Protein AF-A0A537SD28-F1 (afdb_monomer)

Mean predicted aligned error: 3.02 Å

Nearest PDB structures (foldseek):
  7riz-assembly1_A  TM=9.778E-01  e=1.151E-15  Rhodopseudomonas palustris CGA009
  7ris-assembly1_A  TM=9.729E-01  e=7.416E-15  Rhodopseudomonas palustris CGA009
  8dk0-assembly1_A  TM=9.860E-01  e=4.092E-14  Rhodopseudomonas palustris CGA009
  2dso-assembly3_C  TM=8.752E-01  e=9.647E-07  Staphylococcus aureus
  2dg0-assembly1_A  TM=8.755E-01  e=1.460E-06  Staphylococcus aureus

Radius of gyration: 13.83 Å; Cα contacts (8 Å, |Δi|>4): 332; chains: 1; bounding box: 38×30×33 Å

Sequence (128 aa):
CDEHPLKGPNDLVFDRHGGLWFSDLGKRRARDMDVGAFYYIKPGGKEIVEGVFGMLPANGIGLSPDENTVYVAETPTARLWAFDLSAPGTVKPRDVIYRGERGKPIAGLGGYQMFDSLAVEACGNVCV

pLDDT: mean 95.01, std 5.39, range [63.22, 98.88]

Secondary structure (DSSP, 8-state):
-TTS--S-EEEEEE-TTS-EEEEE---B-SS-BPPEEEEEEPTTT--EEEEEEEESSEEEEEE-TTSSEEEEEEGGGTEEEEEEEEETTEEPP----SSS--SEEEEE--SS------EE-TTSPEE-

Solvent-accessible surface area (backbone atoms only — not comparable to full-atom values): 6988 Å² total; per-residue (Å²): 79,87,95,47,78,85,68,30,73,68,30,60,37,73,50,98,80,56,25,38,38,34,15,23,24,29,51,80,56,99,88,52,62,50,57,3,28,33,33,23,30,41,55,85,72,77,45,58,40,80,54,51,62,59,38,62,34,19,26,10,28,35,53,40,74,84,62,49,31,43,37,40,20,24,20,86,63,20,29,36,30,38,40,50,42,79,48,93,75,34,61,54,91,58,72,65,76,74,91,48,48,54,57,48,80,76,47,68,55,78,79,99,47,66,32,50,63,46,48,56,43,89,88,57,52,74,50,108

Foldseek 3Di:
DVPDDQAAWADWDADPQQKIKTKRQWDDDPPDTAWIFIWIQHHPRPDIGTAFTRAHRWAAWEAFLVRQWIWIFRFQFRWIFIFGAPDHRHTDFADDPPDRDGTDTDDTDDDRGTDHHWYADNVGDIGD

Structure (mmCIF, N/CA/C/O backbone):
data_AF-A0A537SD28-F1
#
_entry.id   AF-A0A537SD28-F1
#
loop_
_atom_site.group_PDB
_atom_site.id
_atom_site.type_symbol
_atom_site.label_atom_id
_atom_site.label_alt_id
_atom_site.label_comp_id
_atom_site.label_asym_id
_atom_site.label_entity_id
_atom_site.label_seq_id
_atom_site.pdbx_PDB_ins_code
_atom_site.Cartn_x
_atom_site.Cartn_y
_atom_site.Cartn_z
_atom_site.occupancy
_atom_site.B_iso_or_equiv
_atom_site.auth_seq_id
_atom_site.auth_comp_id
_atom_site.auth_asym_id
_atom_site.auth_atom_id
_atom_site.pdbx_PDB_model_num
ATOM 1 N N . CYS A 1 1 ? 6.223 14.217 6.602 1.00 63.22 1 CYS A N 1
ATOM 2 C CA . CYS A 1 1 ? 5.869 13.172 7.575 1.00 63.22 1 CYS A CA 1
ATOM 3 C C . CYS A 1 1 ? 6.941 13.229 8.640 1.00 63.22 1 CYS A C 1
ATOM 5 O O . CYS A 1 1 ? 8.005 12.654 8.440 1.00 63.22 1 CYS A O 1
ATOM 7 N N . ASP A 1 2 ? 6.732 14.084 9.642 1.00 73.25 2 ASP A N 1
ATOM 8 C CA . ASP A 1 2 ? 7.794 14.562 10.534 1.00 73.25 2 ASP A CA 1
ATOM 9 C C . ASP A 1 2 ? 9.029 15.035 9.738 1.00 73.25 2 ASP A C 1
ATOM 11 O O . ASP A 1 2 ? 8.898 15.915 8.885 1.00 73.25 2 ASP A O 1
ATOM 15 N N . GLU A 1 3 ? 10.190 14.411 9.946 1.00 78.06 3 GLU A N 1
ATOM 16 C CA . GLU A 1 3 ? 11.477 14.760 9.324 1.00 78.06 3 GLU A CA 1
ATOM 17 C C . GLU A 1 3 ? 11.613 14.334 7.843 1.00 78.06 3 GLU A C 1
ATOM 19 O O . GLU A 1 3 ? 12.538 14.768 7.153 1.00 78.06 3 GLU A O 1
ATOM 24 N N . HIS A 1 4 ? 10.705 13.500 7.315 1.00 85.44 4 HIS A N 1
ATOM 25 C CA . HIS A 1 4 ? 10.807 12.966 5.950 1.00 85.44 4 HIS A CA 1
ATOM 26 C C . HIS A 1 4 ? 9.810 13.645 4.991 1.00 85.44 4 HIS A C 1
ATOM 28 O O . HIS A 1 4 ? 8.589 13.555 5.189 1.00 85.44 4 HIS A O 1
ATOM 34 N N . PRO A 1 5 ? 10.284 14.336 3.934 1.00 91.38 5 PRO A N 1
ATOM 35 C CA . PRO A 1 5 ? 9.410 14.944 2.939 1.00 91.38 5 PRO A CA 1
ATOM 36 C C . PRO A 1 5 ? 8.844 13.891 1.983 1.00 91.38 5 PRO A C 1
ATOM 38 O O . PRO A 1 5 ? 9.593 13.060 1.466 1.00 91.38 5 PRO A O 1
ATOM 41 N N . LEU A 1 6 ? 7.548 14.006 1.686 1.00 94.62 6 LEU A N 1
ATOM 42 C CA . LEU A 1 6 ? 6.889 13.227 0.637 1.00 94.62 6 LEU A CA 1
ATOM 43 C C . LEU A 1 6 ? 7.546 13.505 -0.720 1.00 94.62 6 LEU A C 1
ATOM 45 O O . LEU A 1 6 ? 7.873 14.653 -1.041 1.00 94.62 6 LEU A O 1
ATOM 49 N N . LYS A 1 7 ? 7.747 12.460 -1.520 1.00 94.94 7 LYS A N 1
ATOM 50 C CA . LYS A 1 7 ? 8.487 12.530 -2.790 1.00 94.94 7 LYS A CA 1
ATOM 51 C C . LYS A 1 7 ? 7.572 12.446 -4.006 1.00 94.94 7 LYS A C 1
ATOM 53 O O . LYS A 1 7 ? 7.797 13.130 -5.008 1.00 94.94 7 LYS A O 1
ATOM 58 N N . GLY A 1 8 ? 6.528 11.639 -3.918 1.00 95.56 8 GLY A N 1
ATOM 59 C CA . GLY A 1 8 ? 5.521 11.452 -4.947 1.00 95.56 8 GLY A CA 1
ATOM 60 C C . GLY A 1 8 ? 4.331 10.651 -4.425 1.00 95.56 8 GLY A C 1
ATOM 61 O O . GLY A 1 8 ? 4.208 9.489 -4.807 1.00 95.56 8 GLY A O 1
ATOM 62 N N . PRO A 1 9 ? 3.446 11.261 -3.609 1.00 96.94 9 PRO A N 1
ATOM 63 C CA . PRO A 1 9 ? 2.156 10.667 -3.277 1.00 96.94 9 PRO A CA 1
ATOM 64 C C . PRO A 1 9 ? 1.428 10.229 -4.548 1.00 96.94 9 PRO A C 1
ATOM 66 O O . PRO A 1 9 ? 1.436 10.981 -5.529 1.00 96.94 9 PRO A O 1
ATOM 69 N N . ASN A 1 10 ? 0.855 9.028 -4.546 1.00 98.00 10 ASN A N 1
ATOM 70 C CA . ASN A 1 10 ? 0.328 8.419 -5.765 1.00 98.00 10 ASN A CA 1
ATOM 71 C C . ASN A 1 10 ? -1.128 7.969 -5.614 1.00 98.00 10 ASN A C 1
ATOM 73 O O . ASN A 1 10 ? -2.012 8.638 -6.146 1.00 98.00 10 ASN A O 1
ATOM 77 N N . ASP A 1 11 ? -1.379 6.907 -4.850 1.00 98.50 11 ASP A N 1
ATOM 78 C CA . ASP A 1 11 ? -2.716 6.327 -4.692 1.00 98.50 11 ASP A CA 1
ATOM 79 C C . ASP A 1 11 ? -3.194 6.409 -3.235 1.00 98.50 11 ASP A C 1
ATOM 81 O O . ASP A 1 11 ? -2.392 6.638 -2.320 1.00 98.50 11 ASP A O 1
ATOM 85 N N . LEU A 1 12 ? -4.502 6.255 -3.008 1.00 98.62 12 LEU A N 1
ATOM 86 C CA . LEU A 1 12 ? -5.118 6.432 -1.695 1.00 98.62 12 LEU A CA 1
ATOM 87 C C . LEU A 1 12 ? -6.366 5.574 -1.451 1.00 98.62 12 LEU A C 1
ATOM 89 O O . LEU A 1 12 ? -7.084 5.194 -2.369 1.00 98.62 12 LEU A O 1
ATOM 93 N N . VAL A 1 13 ? -6.669 5.339 -0.173 1.00 98.69 13 VAL A N 1
ATOM 94 C CA . VAL A 1 13 ? -7.923 4.725 0.282 1.00 98.69 13 VAL A CA 1
ATOM 95 C C . VAL A 1 13 ? -8.326 5.287 1.647 1.00 98.69 13 VAL A C 1
ATOM 97 O O . VAL A 1 13 ? -7.492 5.453 2.539 1.00 98.69 13 VAL A O 1
ATOM 100 N N . PHE A 1 14 ? -9.610 5.597 1.821 1.00 98.38 14 PHE A N 1
ATOM 101 C CA . PHE A 1 14 ? -10.152 5.997 3.121 1.00 98.38 14 PHE A CA 1
ATOM 102 C C . PHE A 1 14 ? -10.560 4.773 3.942 1.00 98.38 14 PHE A C 1
ATOM 104 O O . PHE A 1 14 ? -11.113 3.823 3.390 1.00 98.38 14 PHE A O 1
ATOM 111 N N . ASP A 1 15 ? -10.337 4.827 5.253 1.00 98.12 15 ASP A N 1
ATOM 112 C CA . ASP A 1 15 ? -10.903 3.856 6.193 1.00 98.12 15 ASP A CA 1
ATOM 113 C C . ASP A 1 15 ? -12.264 4.316 6.751 1.00 98.12 15 ASP A C 1
ATOM 115 O O . ASP A 1 15 ? -12.677 5.476 6.607 1.00 98.12 15 ASP A O 1
ATOM 119 N N . ARG A 1 16 ? -12.971 3.416 7.442 1.00 97.69 16 ARG A N 1
ATOM 120 C CA . ARG A 1 16 ? -14.275 3.693 8.069 1.00 97.69 16 ARG A CA 1
ATOM 121 C C . ARG A 1 16 ? -14.209 4.727 9.194 1.00 97.69 16 ARG A C 1
ATOM 123 O O . ARG A 1 16 ? -15.245 5.233 9.622 1.00 97.69 16 ARG A O 1
ATOM 130 N N . HIS A 1 17 ? -13.014 5.013 9.707 1.00 96.56 17 HIS A N 1
ATOM 131 C CA . HIS A 1 17 ? -12.775 6.020 10.734 1.00 96.56 17 HIS A CA 1
ATOM 132 C C . HIS A 1 17 ? -12.563 7.420 10.131 1.00 96.56 17 HIS A C 1
ATOM 134 O O . HIS A 1 17 ? -12.460 8.395 10.880 1.00 96.56 17 HIS A O 1
ATOM 140 N N . GLY A 1 18 ? -12.541 7.535 8.798 1.00 97.19 18 GLY A N 1
ATOM 141 C CA . GLY A 1 18 ? -12.304 8.778 8.069 1.00 97.19 18 GLY A CA 1
ATOM 142 C C . GLY A 1 18 ? -10.824 9.151 7.965 1.00 97.19 18 GLY A C 1
ATOM 143 O O . GLY A 1 18 ? -10.507 10.311 7.691 1.00 97.19 18 GLY A O 1
ATOM 144 N N . GLY A 1 19 ? -9.922 8.208 8.232 1.00 98.00 19 GLY A N 1
ATOM 145 C CA . GLY A 1 19 ? -8.496 8.341 7.973 1.00 98.00 19 GLY A CA 1
ATOM 146 C C . GLY A 1 19 ? -8.152 8.003 6.527 1.00 98.00 19 GLY A C 1
ATOM 147 O O . GLY A 1 19 ? -8.927 7.351 5.832 1.00 98.00 19 GLY A O 1
ATOM 148 N N . LEU A 1 20 ? -6.988 8.464 6.071 1.00 98.44 20 LEU A N 1
ATOM 149 C CA . LEU A 1 20 ? -6.533 8.293 4.691 1.00 98.44 20 LEU A CA 1
ATOM 150 C C . LEU A 1 20 ? -5.234 7.498 4.657 1.00 98.44 20 LEU A C 1
ATOM 152 O O . LEU A 1 20 ? -4.197 7.999 5.083 1.00 98.44 20 LEU A O 1
ATOM 156 N N . TRP A 1 21 ? -5.269 6.301 4.095 1.00 98.69 21 TRP A N 1
ATOM 157 C CA . TRP A 1 21 ? -4.063 5.589 3.696 1.00 98.69 21 TRP A CA 1
ATOM 158 C C . TRP A 1 21 ? -3.633 6.076 2.320 1.00 98.69 21 TRP A C 1
ATOM 160 O O . TRP A 1 21 ? -4.476 6.249 1.442 1.00 98.69 21 TRP A O 1
ATOM 170 N N . PHE A 1 22 ? -2.338 6.300 2.122 1.00 98.69 22 PHE A N 1
ATOM 171 C CA . PHE A 1 22 ? -1.812 6.689 0.818 1.00 98.69 22 PHE A CA 1
ATOM 172 C C . PHE A 1 22 ? -0.391 6.176 0.602 1.00 98.69 22 PHE A C 1
ATOM 174 O O . PHE A 1 22 ? 0.386 6.028 1.550 1.00 98.69 22 PHE A O 1
ATOM 181 N N . SER A 1 23 ? -0.050 5.910 -0.652 1.00 98.56 23 SER A N 1
ATOM 182 C CA . SER A 1 23 ? 1.296 5.519 -1.059 1.00 98.56 23 SER A CA 1
ATOM 183 C C . SER A 1 23 ? 2.137 6.728 -1.454 1.00 98.56 23 SER A C 1
ATOM 185 O O . SER A 1 23 ? 1.635 7.720 -1.984 1.00 98.56 23 SER A O 1
ATOM 187 N N . ASP A 1 24 ? 3.440 6.630 -1.211 1.00 97.75 24 ASP A N 1
ATOM 188 C CA . ASP A 1 24 ? 4.465 7.488 -1.790 1.00 97.75 24 ASP A CA 1
ATOM 189 C C . ASP A 1 24 ? 5.329 6.642 -2.733 1.00 97.75 24 ASP A C 1
ATOM 191 O O . ASP A 1 24 ? 6.105 5.780 -2.307 1.00 97.75 24 ASP A O 1
ATOM 195 N N . LEU A 1 25 ? 5.180 6.899 -4.032 1.00 96.94 25 LEU A N 1
ATOM 196 C CA . LEU A 1 25 ? 5.883 6.199 -5.105 1.00 96.94 25 LEU A CA 1
ATOM 197 C C . LEU A 1 25 ? 7.382 6.510 -5.107 1.00 96.94 25 LEU A C 1
ATOM 199 O O . LEU A 1 25 ? 8.186 5.697 -5.566 1.00 96.94 25 LEU A O 1
ATOM 203 N N . GLY A 1 26 ? 7.765 7.699 -4.639 1.00 95.50 26 GLY A N 1
ATOM 204 C CA . GLY A 1 26 ? 9.101 8.228 -4.863 1.00 95.50 26 GLY A CA 1
ATOM 205 C C . GLY A 1 26 ? 9.311 8.783 -6.276 1.00 95.50 26 GLY A C 1
ATOM 206 O O . GLY A 1 26 ? 8.393 8.894 -7.097 1.00 95.50 26 GLY A O 1
ATOM 207 N N . LYS A 1 27 ? 10.554 9.171 -6.579 1.00 95.31 27 LYS A N 1
ATOM 208 C CA . LYS A 1 27 ? 10.976 9.603 -7.917 1.00 95.31 27 LYS A CA 1
ATOM 209 C C . LYS A 1 27 ? 12.191 8.816 -8.385 1.00 95.31 27 LYS A C 1
ATOM 211 O O . LYS A 1 27 ? 13.134 8.573 -7.636 1.00 95.31 27 LYS A O 1
ATOM 216 N N . ARG A 1 28 ? 12.196 8.482 -9.675 1.00 94.88 28 ARG A N 1
ATOM 217 C CA . ARG A 1 28 ? 13.374 7.965 -10.372 1.00 94.88 28 ARG A CA 1
ATOM 218 C C . ARG A 1 28 ? 14.112 9.118 -11.039 1.00 94.88 28 ARG A C 1
ATOM 220 O O . ARG A 1 28 ? 13.506 9.924 -11.742 1.00 94.88 28 ARG A O 1
ATOM 227 N N . ARG A 1 29 ? 15.424 9.175 -10.839 1.00 95.12 29 ARG A N 1
ATOM 228 C CA . ARG A 1 29 ? 16.340 10.124 -11.482 1.00 95.12 29 ARG A CA 1
ATOM 229 C C . ARG A 1 29 ? 17.333 9.349 -12.344 1.00 95.12 29 ARG A C 1
ATOM 231 O O . ARG A 1 29 ? 17.280 8.124 -12.437 1.00 95.12 29 ARG A O 1
ATOM 238 N N . ALA A 1 30 ? 18.231 10.063 -13.019 1.00 96.88 30 ALA A N 1
ATOM 239 C CA . ALA A 1 30 ? 19.128 9.464 -14.009 1.00 96.88 30 ALA A CA 1
ATOM 240 C C . ALA A 1 30 ? 20.026 8.347 -13.441 1.00 96.88 30 ALA A C 1
ATOM 242 O O . ALA A 1 30 ? 20.379 7.422 -14.169 1.00 96.88 30 ALA A O 1
ATOM 243 N N . ARG A 1 31 ? 20.422 8.444 -12.166 1.00 96.75 31 ARG A N 1
ATOM 244 C CA . ARG A 1 31 ? 21.394 7.530 -11.540 1.00 96.75 31 ARG A CA 1
ATOM 245 C C . ARG A 1 31 ? 20.971 6.978 -10.181 1.00 96.75 31 ARG A C 1
ATOM 247 O O . ARG A 1 31 ? 21.709 6.181 -9.615 1.00 96.75 31 ARG A O 1
ATOM 254 N N . ASP A 1 32 ? 19.809 7.368 -9.675 1.00 96.44 32 ASP A N 1
ATOM 255 C CA . ASP A 1 32 ? 19.292 6.910 -8.390 1.00 96.44 32 ASP A CA 1
ATOM 256 C C . ASP A 1 32 ? 17.753 6.955 -8.386 1.00 96.44 32 ASP A C 1
ATOM 258 O O . ASP A 1 32 ? 17.119 7.471 -9.316 1.00 96.44 32 ASP A O 1
ATOM 262 N N . MET A 1 33 ? 17.146 6.379 -7.353 1.00 94.56 33 MET A N 1
ATOM 263 C CA . MET A 1 33 ? 15.709 6.445 -7.121 1.00 94.56 33 MET A CA 1
ATOM 264 C C . MET A 1 33 ? 15.423 6.527 -5.628 1.00 94.56 33 MET A C 1
ATOM 266 O O . MET A 1 33 ? 16.198 6.016 -4.820 1.00 94.56 33 MET A O 1
ATOM 270 N N . ASP A 1 34 ? 14.310 7.163 -5.278 1.00 94.94 34 ASP A N 1
ATOM 271 C CA . ASP A 1 34 ? 13.783 7.064 -3.924 1.00 94.94 34 ASP A CA 1
ATOM 272 C C . ASP A 1 34 ? 13.254 5.646 -3.709 1.00 94.94 34 ASP A C 1
ATOM 274 O O . ASP A 1 34 ? 12.748 5.007 -4.638 1.00 94.94 34 ASP A O 1
ATOM 278 N N . VAL A 1 35 ? 13.353 5.171 -2.473 1.00 93.19 35 VAL A N 1
ATOM 279 C CA . VAL A 1 35 ? 12.515 4.064 -2.020 1.00 93.19 35 VAL A CA 1
ATOM 280 C C . VAL A 1 35 ? 11.114 4.602 -1.744 1.00 93.19 35 VAL A C 1
ATOM 282 O O . VAL A 1 35 ? 10.957 5.736 -1.291 1.00 93.19 35 VAL A O 1
ATOM 285 N N . GLY A 1 36 ? 10.109 3.794 -2.048 1.00 94.88 36 GLY A N 1
ATOM 286 C CA . GLY A 1 36 ? 8.720 4.073 -1.737 1.00 94.88 36 GLY A CA 1
ATOM 287 C C . GLY A 1 36 ? 8.385 3.807 -0.272 1.00 94.88 36 GLY A C 1
ATOM 288 O O . GLY A 1 36 ? 9.123 3.149 0.475 1.00 94.88 36 GLY A O 1
ATOM 289 N N . ALA A 1 37 ? 7.227 4.320 0.115 1.00 95.94 37 ALA A N 1
ATOM 290 C CA . ALA A 1 37 ? 6.637 4.139 1.428 1.00 95.94 37 ALA A CA 1
ATOM 291 C C . ALA A 1 37 ? 5.110 4.207 1.324 1.00 95.94 37 ALA A C 1
ATOM 293 O O . ALA A 1 37 ? 4.559 4.573 0.287 1.00 95.94 37 ALA A O 1
ATOM 294 N N . PHE A 1 38 ? 4.415 3.888 2.407 1.00 97.69 38 PHE A N 1
ATOM 295 C CA . PHE A 1 38 ? 3.019 4.272 2.566 1.00 97.69 38 PHE A CA 1
ATOM 296 C C . PHE A 1 38 ? 2.780 4.846 3.954 1.00 97.69 38 PHE A C 1
ATOM 298 O O . PHE A 1 38 ? 3.487 4.548 4.921 1.00 97.69 38 PHE A O 1
ATOM 305 N N . TYR A 1 39 ? 1.759 5.681 4.029 1.00 97.94 39 TYR A N 1
ATOM 306 C CA . TYR A 1 39 ? 1.465 6.532 5.162 1.00 97.94 39 TYR A CA 1
ATOM 307 C C . TYR A 1 39 ? -0.026 6.485 5.478 1.00 97.94 39 TYR A C 1
ATOM 309 O O . TYR A 1 39 ? -0.851 6.054 4.669 1.00 97.94 39 TYR A O 1
ATOM 317 N N . TYR A 1 40 ? -0.361 6.980 6.662 1.00 98.31 40 TYR A N 1
ATOM 318 C CA . TYR A 1 40 ? -1.724 7.177 7.115 1.00 98.31 40 TYR A CA 1
ATOM 319 C C . TYR A 1 40 ? -1.912 8.601 7.632 1.00 98.31 40 TYR A C 1
ATOM 321 O O . TYR A 1 40 ? -1.151 9.062 8.479 1.00 98.31 40 TYR A O 1
ATOM 329 N N . ILE A 1 41 ? -2.941 9.297 7.163 1.00 97.69 41 ILE A N 1
ATOM 330 C CA . ILE A 1 41 ? -3.359 10.589 7.704 1.00 97.69 41 ILE A CA 1
ATOM 331 C C . ILE A 1 41 ? -4.495 10.354 8.694 1.00 97.69 41 ILE A C 1
ATOM 333 O O . ILE A 1 41 ? -5.547 9.824 8.328 1.00 97.69 41 ILE A O 1
ATOM 337 N N . LYS A 1 42 ? -4.309 10.795 9.944 1.00 96.25 42 LYS A N 1
ATOM 338 C CA . LYS A 1 42 ? -5.363 10.724 10.964 1.00 96.25 42 LYS A CA 1
ATOM 339 C C . LYS A 1 42 ? -6.592 11.547 10.543 1.00 96.25 42 LYS A C 1
ATOM 341 O O . LYS A 1 42 ? -6.426 12.601 9.916 1.00 96.25 42 LYS A O 1
ATOM 346 N N . PRO A 1 43 ? -7.812 11.137 10.946 1.00 96.31 43 PRO A N 1
ATOM 347 C CA . PRO A 1 43 ? -9.041 11.837 10.590 1.00 96.31 43 PRO A CA 1
ATOM 348 C C . PRO A 1 43 ? -8.963 13.346 10.848 1.00 96.31 43 PRO A C 1
ATOM 350 O O . PRO A 1 43 ? -8.529 13.802 11.913 1.00 96.31 43 PRO A O 1
ATOM 353 N N . GLY A 1 44 ? -9.381 14.127 9.851 1.00 92.69 44 GLY A N 1
ATOM 354 C CA . GLY A 1 44 ? -9.301 15.589 9.880 1.00 92.69 44 GLY A CA 1
ATOM 355 C C . GLY A 1 44 ? -7.916 16.171 9.571 1.00 92.69 44 GLY A C 1
ATOM 356 O O . GLY A 1 44 ? -7.699 17.346 9.849 1.00 92.69 44 GLY A O 1
ATOM 357 N N . GLY A 1 45 ? -6.980 15.384 9.026 1.00 90.31 45 GLY A N 1
ATOM 358 C CA . GLY A 1 45 ? -5.691 15.895 8.539 1.00 90.31 45 GLY A CA 1
ATOM 359 C C .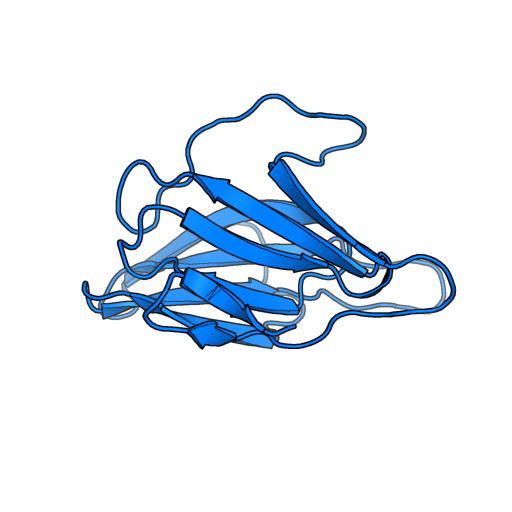 GLY A 1 45 ? -4.687 16.247 9.638 1.00 90.31 45 GLY A C 1
ATOM 360 O O . GLY A 1 45 ? -3.760 17.013 9.399 1.00 90.31 45 GLY A O 1
ATOM 361 N N . LYS A 1 46 ? -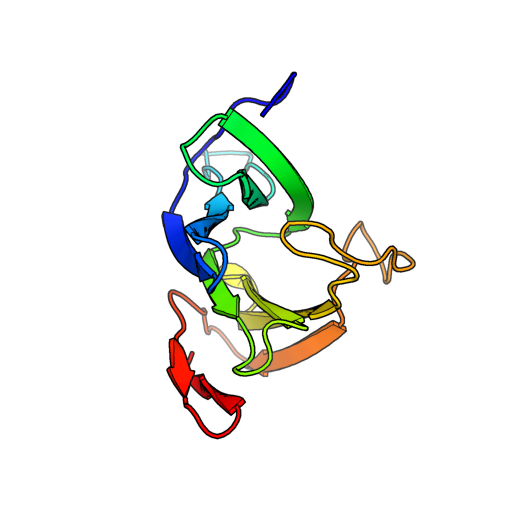4.894 15.740 10.857 1.00 86.88 46 LYS A N 1
ATOM 362 C CA . LYS A 1 46 ? -4.183 16.210 12.058 1.00 86.88 46 LYS A CA 1
ATOM 363 C C . LYS A 1 46 ? -2.720 15.779 12.128 1.00 86.88 46 LYS A C 1
ATOM 365 O O . LYS A 1 46 ? -1.930 16.438 12.792 1.00 86.88 46 LYS A O 1
ATOM 370 N N . GLU A 1 47 ? -2.388 14.653 11.510 1.00 94.00 47 GLU A N 1
ATOM 371 C CA . GLU A 1 47 ? -1.090 13.998 11.650 1.00 94.00 47 GLU A CA 1
ATOM 372 C C . GLU A 1 47 ? -0.901 13.002 10.510 1.00 94.00 47 GLU A C 1
ATOM 374 O O . GLU A 1 47 ? -1.873 12.362 10.099 1.00 94.00 47 GLU A O 1
ATOM 379 N N . ILE A 1 48 ? 0.337 12.859 10.034 1.00 95.50 48 ILE A N 1
ATOM 380 C CA . ILE A 1 48 ? 0.723 11.825 9.073 1.00 95.50 48 ILE A CA 1
ATOM 381 C C . ILE A 1 48 ? 1.640 10.831 9.780 1.00 95.50 48 ILE A C 1
ATOM 383 O O . ILE A 1 48 ? 2.702 11.215 10.259 1.00 95.50 48 ILE A O 1
ATOM 387 N N . VAL A 1 49 ? 1.238 9.566 9.80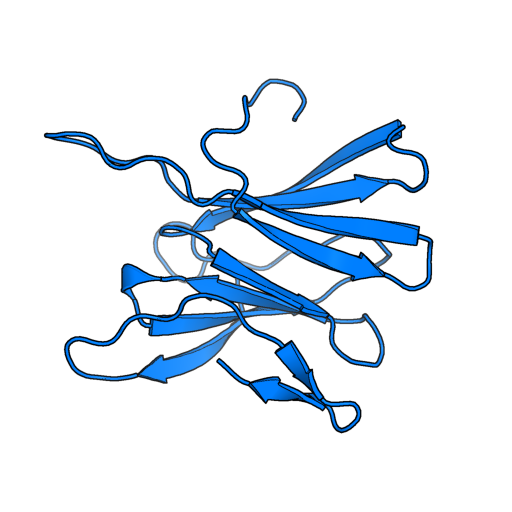3 1.00 95.12 49 VAL A N 1
ATOM 388 C CA . VAL A 1 49 ? 1.958 8.444 10.406 1.00 95.12 49 VAL A CA 1
ATOM 389 C C . VAL A 1 49 ? 2.595 7.615 9.293 1.00 95.12 49 VAL A C 1
ATOM 391 O O . VAL A 1 49 ? 1.931 7.284 8.311 1.00 95.12 49 VAL A O 1
ATOM 394 N N . GLU A 1 50 ? 3.877 7.277 9.422 1.00 95.38 50 GLU A N 1
ATOM 395 C CA . GLU A 1 50 ? 4.540 6.344 8.505 1.00 95.38 50 GLU A CA 1
ATOM 396 C C . GLU A 1 50 ? 4.100 4.906 8.793 1.00 95.38 50 GLU A C 1
ATOM 398 O O . GLU A 1 50 ? 4.203 4.432 9.924 1.00 95.38 50 GLU A O 1
ATOM 403 N N . GLY A 1 51 ? 3.590 4.218 7.769 1.00 95.56 51 GLY A N 1
ATOM 404 C CA . GLY A 1 51 ? 3.218 2.811 7.859 1.00 95.56 51 GLY A CA 1
ATOM 405 C C . GLY A 1 51 ? 4.441 1.919 7.677 1.00 95.56 51 GLY A C 1
ATOM 406 O O . GLY A 1 51 ? 4.888 1.262 8.615 1.00 95.56 51 GLY A O 1
ATOM 407 N N . VAL A 1 52 ? 4.991 1.906 6.460 1.00 94.88 52 VAL A N 1
ATOM 408 C CA . VAL A 1 52 ? 6.249 1.222 6.121 1.00 94.88 52 VAL A CA 1
ATOM 409 C C . VAL A 1 52 ? 6.998 2.040 5.076 1.00 94.88 52 VAL A C 1
ATOM 411 O O . VAL A 1 52 ? 6.396 2.528 4.123 1.00 94.88 52 VAL A O 1
ATOM 414 N N . PHE A 1 53 ? 8.319 2.130 5.229 1.00 92.75 53 PHE A N 1
ATOM 415 C CA . PHE A 1 53 ? 9.244 2.694 4.247 1.00 92.75 53 PHE A CA 1
ATOM 416 C C . PHE A 1 53 ? 10.191 1.621 3.697 1.00 92.75 53 PHE A C 1
ATOM 418 O O . PHE A 1 53 ? 10.310 0.526 4.256 1.00 92.75 53 PHE A O 1
ATOM 425 N N . GLY A 1 54 ? 10.913 1.955 2.626 1.00 91.50 54 GLY A N 1
ATOM 426 C CA . GLY A 1 54 ? 11.936 1.074 2.057 1.00 91.50 54 GLY A CA 1
ATOM 427 C C . GLY A 1 54 ? 11.389 0.082 1.034 1.00 91.50 54 GLY A C 1
ATOM 428 O O . GLY A 1 54 ? 12.082 -0.870 0.687 1.00 91.50 54 GLY A O 1
ATOM 429 N N . MET A 1 55 ? 10.164 0.298 0.554 1.00 92.94 55 MET A N 1
ATOM 430 C CA . MET A 1 55 ? 9.609 -0.459 -0.566 1.00 92.94 55 MET A CA 1
ATOM 431 C C . MET A 1 55 ? 10.263 0.015 -1.870 1.00 92.94 55 MET A C 1
ATOM 433 O O . MET A 1 55 ? 10.721 1.154 -1.968 1.00 92.94 55 MET A O 1
ATOM 437 N N . LEU A 1 56 ? 10.296 -0.816 -2.909 1.00 93.81 56 LEU A N 1
ATOM 438 C CA . LEU A 1 56 ? 10.423 -0.266 -4.261 1.00 93.81 56 LEU A CA 1
ATOM 439 C C . LEU A 1 56 ? 9.114 0.482 -4.593 1.00 93.81 56 LEU A C 1
ATOM 441 O O . LEU A 1 56 ? 8.137 0.304 -3.868 1.00 93.81 56 LEU A O 1
ATOM 445 N N . PRO A 1 57 ? 9.088 1.375 -5.601 1.00 96.38 57 PRO A N 1
ATOM 446 C CA . PRO A 1 57 ? 8.010 2.341 -5.808 1.00 96.3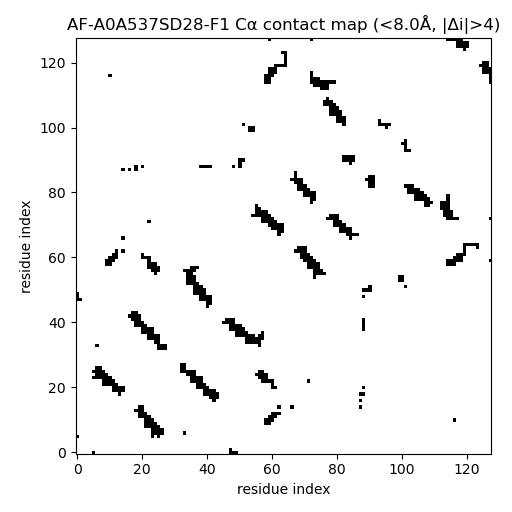8 57 PRO A CA 1
ATOM 447 C C . PRO A 1 57 ? 6.609 1.813 -5.469 1.00 96.38 57 PRO A C 1
ATOM 449 O O . PRO A 1 57 ? 6.083 0.940 -6.166 1.00 96.38 57 PRO A O 1
ATOM 452 N N . ALA A 1 58 ? 6.065 2.321 -4.357 1.00 97.44 58 ALA A N 1
ATOM 453 C CA . ALA A 1 58 ? 4.773 1.932 -3.806 1.00 97.44 58 ALA A CA 1
ATOM 454 C C . ALA A 1 58 ? 3.661 2.652 -4.568 1.00 97.44 58 ALA A C 1
ATOM 456 O O . ALA A 1 58 ? 3.762 3.851 -4.828 1.00 97.44 58 ALA A O 1
ATOM 457 N N . ASN A 1 59 ? 2.620 1.924 -4.949 1.00 98.19 59 ASN A N 1
ATOM 458 C CA . ASN A 1 59 ? 1.621 2.433 -5.876 1.00 98.19 59 ASN A CA 1
ATOM 459 C C . ASN A 1 59 ? 0.208 2.170 -5.353 1.00 98.19 59 ASN A C 1
ATOM 461 O O . ASN A 1 59 ? -0.149 2.771 -4.341 1.00 98.19 59 ASN A O 1
ATOM 465 N N . GLY A 1 60 ? -0.568 1.269 -5.954 1.00 98.62 60 GLY A N 1
ATOM 466 C CA . GLY A 1 60 ? -1.903 0.932 -5.474 1.00 98.62 60 GLY A CA 1
ATOM 467 C C . GLY A 1 60 ? -1.926 0.590 -3.988 1.00 98.62 60 GLY A C 1
ATOM 468 O O . GLY A 1 60 ? -1.073 -0.158 -3.503 1.00 98.62 60 GLY A O 1
ATOM 469 N N . ILE A 1 61 ? -2.908 1.131 -3.268 1.00 98.88 61 ILE A N 1
ATOM 470 C CA . ILE A 1 61 ? -3.119 0.887 -1.841 1.00 98.88 61 IL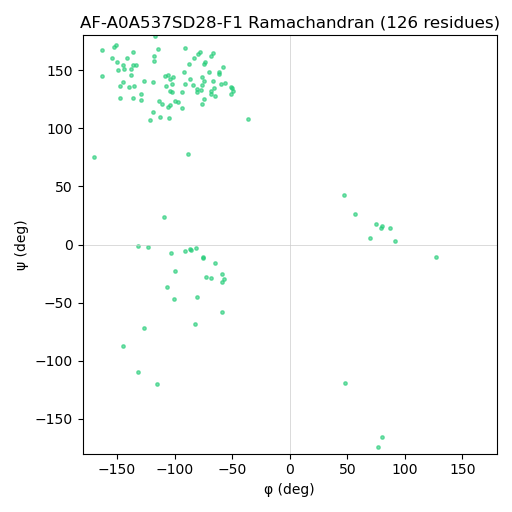E A CA 1
ATOM 471 C C . ILE A 1 61 ? -4.599 0.627 -1.562 1.00 98.88 61 ILE A C 1
ATOM 473 O O . ILE A 1 61 ? -5.471 1.310 -2.086 1.00 98.88 61 ILE A O 1
ATOM 477 N N . GLY A 1 62 ? -4.892 -0.371 -0.732 1.00 98.75 62 GLY A N 1
ATOM 478 C CA . GLY A 1 62 ? -6.267 -0.759 -0.413 1.00 98.75 62 GLY A CA 1
ATOM 479 C C . GLY A 1 62 ? -6.374 -1.434 0.943 1.00 98.75 62 GLY A C 1
ATOM 480 O O . GLY A 1 62 ? -5.387 -1.935 1.475 1.00 98.75 62 GLY A O 1
ATOM 481 N N . LEU A 1 63 ? -7.579 -1.462 1.504 1.00 98.81 63 LEU A N 1
ATOM 482 C CA . LEU A 1 63 ? -7.861 -2.106 2.785 1.00 98.81 63 LEU A CA 1
ATOM 483 C C . LEU A 1 63 ? -8.674 -3.379 2.576 1.00 98.81 63 LEU A C 1
ATOM 485 O O . LEU A 1 63 ? -9.538 -3.436 1.701 1.00 98.81 63 LEU A O 1
ATOM 489 N N . SER A 1 64 ? -8.427 -4.389 3.408 1.00 98.69 64 SER A N 1
ATOM 490 C CA . SER A 1 64 ? -9.349 -5.516 3.528 1.00 98.69 64 SER A CA 1
ATOM 491 C C . SER A 1 64 ? -10.744 -5.025 3.951 1.00 98.69 64 SER A C 1
ATOM 493 O O . SER A 1 64 ? -10.843 -4.007 4.639 1.00 98.69 64 SER A O 1
ATOM 495 N N . PRO A 1 65 ? -11.838 -5.738 3.611 1.00 98.50 65 PRO A N 1
ATOM 496 C CA . PRO A 1 65 ? -13.193 -5.324 3.998 1.00 98.50 65 PRO A CA 1
ATOM 497 C C . PRO A 1 65 ? -13.380 -5.150 5.512 1.00 98.50 65 PRO A C 1
ATOM 499 O O . PRO A 1 65 ? -14.180 -4.333 5.963 1.00 98.50 65 PRO A O 1
ATOM 502 N N . ASP A 1 66 ? -12.634 -5.915 6.310 1.00 98.38 66 ASP A N 1
ATOM 503 C CA . ASP A 1 66 ? -12.624 -5.811 7.767 1.00 98.38 66 ASP A CA 1
ATOM 504 C C . ASP A 1 66 ? -11.641 -4.757 8.311 1.00 98.38 66 ASP A C 1
ATOM 506 O O . ASP A 1 66 ? -11.693 -4.474 9.505 1.00 98.38 66 ASP A O 1
ATOM 510 N N . GLU A 1 67 ? -10.843 -4.120 7.447 1.00 98.50 67 GLU A N 1
ATOM 511 C CA . GLU A 1 67 ? -9.800 -3.119 7.734 1.00 98.50 67 GLU A CA 1
ATOM 512 C C . GLU A 1 67 ? -8.713 -3.591 8.710 1.00 98.50 67 GLU A C 1
ATOM 514 O O . GLU A 1 67 ? -8.054 -2.790 9.371 1.00 98.50 67 GLU A O 1
ATOM 519 N N . ASN A 1 68 ? -8.484 -4.903 8.780 1.00 98.56 68 ASN A N 1
ATOM 520 C CA . ASN A 1 68 ? -7.385 -5.482 9.554 1.00 98.56 68 ASN A CA 1
ATOM 521 C C . ASN A 1 68 ? -6.093 -5.648 8.738 1.00 98.56 68 ASN A C 1
ATOM 523 O O . ASN A 1 68 ? -5.058 -6.021 9.298 1.00 98.56 68 ASN A O 1
ATOM 527 N N . THR A 1 69 ? -6.130 -5.377 7.433 1.00 98.75 69 THR A N 1
ATOM 528 C CA . THR A 1 69 ? -4.983 -5.495 6.531 1.00 98.75 69 THR A CA 1
ATOM 529 C C . THR A 1 69 ? -4.958 -4.331 5.547 1.00 98.75 69 THR A C 1
ATOM 531 O O . THR A 1 69 ? -5.980 -4.002 4.947 1.00 98.75 69 THR A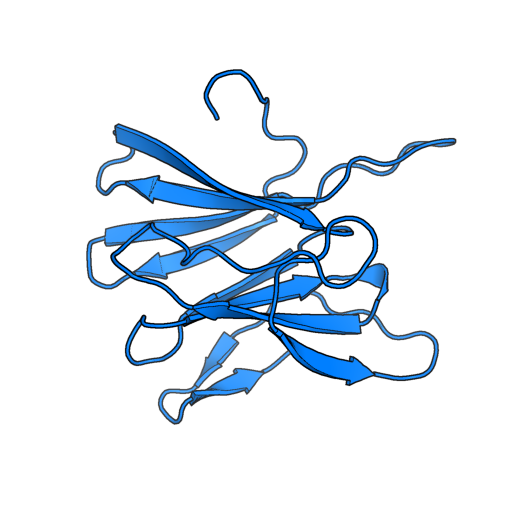 O 1
ATOM 534 N N . VAL A 1 70 ? -3.774 -3.753 5.338 1.00 98.75 70 VAL A N 1
ATOM 535 C CA . VAL A 1 70 ? -3.496 -2.866 4.201 1.00 98.75 70 VAL A CA 1
ATOM 536 C C . VAL A 1 70 ? -2.700 -3.626 3.143 1.00 98.75 70 VAL A C 1
ATOM 538 O O . VAL A 1 70 ? -1.719 -4.313 3.448 1.00 98.75 70 VAL A O 1
ATOM 541 N N . TYR A 1 71 ? -3.150 -3.524 1.899 1.00 98.81 71 TYR A N 1
ATOM 542 C CA . TYR A 1 71 ? -2.499 -4.066 0.718 1.00 98.81 71 TYR A CA 1
ATOM 543 C C . TYR A 1 71 ? -1.786 -2.952 -0.032 1.00 98.81 71 TYR A C 1
ATOM 545 O O . TYR A 1 71 ? -2.349 -1.871 -0.189 1.00 98.81 71 TYR A O 1
ATOM 553 N N . VAL A 1 72 ? -0.573 -3.221 -0.512 1.00 98.62 72 VAL A N 1
ATOM 554 C CA . VAL A 1 72 ? 0.212 -2.258 -1.293 1.00 98.62 72 VAL A CA 1
ATOM 555 C C . VAL A 1 72 ? 0.845 -2.954 -2.492 1.00 98.62 72 VAL A C 1
ATOM 557 O O . VAL A 1 72 ? 1.550 -3.957 -2.337 1.00 98.62 72 VAL A O 1
ATOM 560 N N . ALA A 1 73 ? 0.602 -2.420 -3.685 1.00 98.38 73 ALA A N 1
ATOM 561 C CA . ALA A 1 73 ? 1.259 -2.828 -4.915 1.00 98.38 73 ALA A CA 1
ATOM 562 C C . ALA A 1 73 ? 2.644 -2.171 -5.029 1.00 98.38 73 ALA A C 1
ATOM 564 O O . ALA A 1 73 ? 2.801 -0.962 -4.857 1.00 98.38 73 ALA A O 1
ATOM 565 N N . GLU A 1 74 ? 3.658 -2.979 -5.333 1.00 96.75 74 GLU A N 1
ATOM 566 C CA . GLU A 1 74 ? 5.023 -2.534 -5.616 1.00 96.75 74 GLU A CA 1
ATOM 567 C C . GLU A 1 74 ? 5.278 -2.619 -7.126 1.00 96.75 74 GLU A C 1
ATOM 569 O O . GLU A 1 74 ? 5.384 -3.710 -7.698 1.00 96.75 74 GLU A O 1
ATOM 574 N N . THR A 1 75 ? 5.369 -1.460 -7.787 1.00 96.88 75 THR A N 1
ATOM 575 C CA . THR A 1 75 ? 5.270 -1.373 -9.251 1.00 96.88 75 THR A CA 1
ATOM 576 C C . THR A 1 75 ? 6.309 -2.189 -10.007 1.00 96.88 75 THR A C 1
ATOM 578 O O . THR A 1 75 ? 5.914 -3.044 -10.802 1.00 96.88 75 THR A O 1
ATOM 581 N N . PRO A 1 76 ? 7.627 -1.989 -9.813 1.00 95.12 76 PRO A N 1
ATOM 582 C CA . PRO A 1 76 ? 8.611 -2.618 -10.691 1.00 95.12 76 PRO A CA 1
ATOM 583 C C . PRO A 1 76 ? 8.809 -4.111 -10.417 1.00 95.12 76 PRO A C 1
ATOM 585 O O . PRO A 1 76 ? 9.500 -4.776 -11.186 1.00 95.12 76 PRO A O 1
ATOM 588 N N . THR A 1 77 ? 8.271 -4.633 -9.314 1.00 94.19 77 THR A N 1
ATOM 589 C CA . THR A 1 77 ? 8.420 -6.044 -8.944 1.00 94.19 77 THR A CA 1
ATOM 590 C C . THR A 1 77 ? 7.175 -6.868 -9.235 1.00 94.19 77 THR A C 1
ATOM 592 O O . THR A 1 77 ? 7.231 -8.088 -9.076 1.00 94.19 77 THR A O 1
ATOM 595 N N . ALA A 1 78 ? 6.073 -6.217 -9.634 1.00 97.06 78 ALA A N 1
ATOM 596 C CA . ALA A 1 78 ? 4.755 -6.827 -9.769 1.00 97.06 78 ALA A CA 1
ATOM 597 C C . ALA A 1 78 ? 4.383 -7.666 -8.537 1.00 97.06 78 ALA A C 1
ATOM 599 O O . ALA A 1 78 ? 3.892 -8.790 -8.664 1.00 97.06 78 ALA A O 1
ATOM 600 N N . ARG A 1 79 ? 4.680 -7.141 -7.338 1.00 96.31 79 ARG A N 1
ATOM 601 C CA . ARG A 1 79 ? 4.335 -7.776 -6.064 1.00 96.31 79 ARG A CA 1
ATOM 602 C C . ARG A 1 79 ? 3.201 -7.044 -5.378 1.00 96.31 79 ARG A C 1
ATOM 604 O O . ARG A 1 79 ? 3.211 -5.820 -5.271 1.00 96.31 79 ARG A O 1
ATOM 611 N N . LEU A 1 80 ? 2.269 -7.827 -4.852 1.00 98.25 80 LEU A N 1
ATOM 612 C CA . LEU A 1 80 ? 1.271 -7.362 -3.903 1.00 98.25 80 LEU A CA 1
ATOM 613 C C . LEU A 1 80 ? 1.720 -7.749 -2.496 1.00 98.25 80 LEU A C 1
ATOM 615 O O . LEU A 1 80 ? 1.933 -8.932 -2.206 1.00 98.25 80 LEU A O 1
ATOM 619 N N . TRP A 1 81 ? 1.840 -6.757 -1.625 1.00 97.94 81 TRP A N 1
ATOM 620 C CA . TRP A 1 81 ? 2.213 -6.927 -0.227 1.00 97.94 81 TRP A CA 1
ATOM 621 C C . TRP A 1 81 ? 0.999 -6.736 0.676 1.00 97.94 81 TRP A C 1
ATOM 623 O O . TRP A 1 81 ? 0.143 -5.908 0.387 1.00 97.94 81 TRP A O 1
ATOM 633 N N . ALA A 1 82 ? 0.947 -7.476 1.780 1.00 98.31 82 ALA A N 1
ATOM 634 C CA . ALA A 1 82 ? -0.026 -7.291 2.849 1.00 98.31 82 ALA A CA 1
ATOM 635 C C . ALA A 1 82 ? 0.670 -6.955 4.170 1.00 98.31 82 ALA A C 1
ATOM 637 O O . ALA A 1 82 ? 1.684 -7.570 4.525 1.00 98.31 82 ALA A O 1
ATOM 638 N N . PHE A 1 83 ? 0.081 -6.027 4.917 1.00 98.31 83 PHE A N 1
ATOM 639 C CA . PHE A 1 83 ? 0.534 -5.614 6.238 1.00 98.31 83 PHE A CA 1
ATOM 640 C C . PHE A 1 83 ? -0.640 -5.655 7.214 1.00 98.31 83 PHE A C 1
ATOM 642 O O . PHE A 1 83 ? -1.674 -5.029 6.981 1.00 98.31 83 PHE A O 1
ATOM 649 N N . ASP A 1 84 ? -0.481 -6.403 8.303 1.00 98.31 84 ASP A N 1
ATOM 650 C CA . ASP A 1 84 ? -1.517 -6.529 9.325 1.00 98.31 84 ASP A CA 1
ATOM 651 C C . ASP A 1 84 ? -1.586 -5.254 10.170 1.00 98.31 84 ASP A C 1
ATOM 653 O O . ASP A 1 84 ? -0.557 -4.694 10.553 1.00 98.31 84 ASP A O 1
ATOM 657 N N . LEU A 1 85 ? -2.795 -4.827 10.521 1.00 98.56 85 LEU A N 1
ATOM 658 C CA . LEU A 1 85 ? -3.040 -3.656 11.357 1.00 98.56 85 LEU A CA 1
ATOM 659 C C . LEU A 1 85 ? -3.370 -4.082 12.795 1.00 98.56 85 LEU A C 1
ATOM 661 O O . LEU A 1 85 ? -3.981 -5.129 13.038 1.00 98.56 85 LEU A O 1
ATOM 665 N N . SER A 1 86 ? -2.913 -3.305 13.779 1.00 98.00 86 SER A N 1
ATOM 666 C CA . SER A 1 86 ? -3.306 -3.453 15.194 1.00 98.00 86 SER A CA 1
ATOM 667 C C . SER A 1 86 ? -4.374 -2.447 15.614 1.00 98.00 86 SER A C 1
ATOM 669 O O . SER A 1 86 ? -5.087 -2.692 16.584 1.00 98.00 86 SER A O 1
ATOM 671 N N . ALA A 1 87 ? -4.472 -1.335 14.891 1.00 97.25 87 ALA A N 1
ATOM 672 C CA . ALA A 1 87 ? -5.449 -0.269 15.051 1.00 97.25 87 ALA A CA 1
ATOM 673 C C . ALA A 1 87 ? -5.457 0.590 13.768 1.00 97.25 87 ALA A C 1
ATOM 675 O O . ALA A 1 87 ? -4.515 0.483 12.972 1.00 97.25 87 ALA A O 1
ATOM 676 N N . PRO A 1 88 ? -6.450 1.478 13.571 1.00 95.06 88 PRO A N 1
ATOM 677 C CA . PRO A 1 88 ? -6.421 2.453 12.481 1.00 95.06 88 PRO A CA 1
ATOM 678 C C . PRO A 1 88 ? -5.096 3.224 12.457 1.00 95.06 88 PRO A C 1
ATOM 680 O O . PRO A 1 88 ? -4.623 3.709 13.489 1.00 95.06 88 PRO A O 1
ATOM 683 N N . GLY A 1 89 ? -4.462 3.286 11.288 1.00 96.56 89 GLY A N 1
ATOM 684 C CA . GLY A 1 89 ? -3.155 3.917 11.106 1.00 96.56 89 GLY A CA 1
ATOM 685 C C . GLY A 1 89 ? -1.954 3.215 11.739 1.00 96.56 89 GLY A C 1
ATOM 686 O O . GLY A 1 89 ? -0.867 3.782 11.716 1.00 96.56 89 GLY A O 1
ATOM 687 N N . THR A 1 90 ? -2.113 2.021 12.325 1.00 97.62 90 THR A N 1
ATOM 688 C CA . THR A 1 90 ? -1.030 1.330 13.046 1.00 97.62 90 THR A CA 1
ATOM 689 C C . THR A 1 90 ? -0.739 -0.037 12.435 1.00 97.62 90 THR A C 1
ATOM 691 O O . THR A 1 90 ? -1.496 -0.992 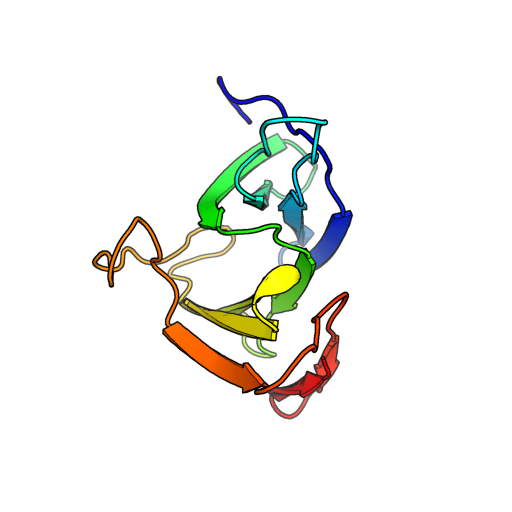12.619 1.00 97.62 90 THR A O 1
ATOM 694 N N . VAL A 1 91 ? 0.395 -0.138 11.741 1.00 97.88 91 VAL A N 1
ATOM 695 C CA . VAL A 1 91 ? 0.908 -1.397 11.187 1.00 97.88 91 VAL A CA 1
ATOM 696 C C . VAL A 1 91 ? 1.548 -2.233 12.300 1.00 97.88 91 VAL A C 1
ATOM 698 O O . VAL A 1 91 ? 2.341 -1.728 13.098 1.00 97.88 91 VAL A O 1
ATOM 701 N N . LYS A 1 92 ? 1.221 -3.527 12.367 1.00 97.19 92 LYS A N 1
ATOM 702 C CA . LYS A 1 92 ? 1.866 -4.463 13.295 1.00 97.19 92 LYS A CA 1
ATOM 703 C C . LYS A 1 92 ? 3.343 -4.634 12.925 1.00 97.19 92 LYS A C 1
ATOM 705 O O . LYS A 1 92 ? 3.648 -4.860 11.753 1.00 97.19 92 LYS A O 1
ATOM 710 N N . PRO A 1 93 ? 4.261 -4.605 13.908 1.00 92.25 93 PRO A N 1
ATOM 711 C CA . PRO A 1 93 ? 5.660 -4.909 13.654 1.00 92.25 93 PRO A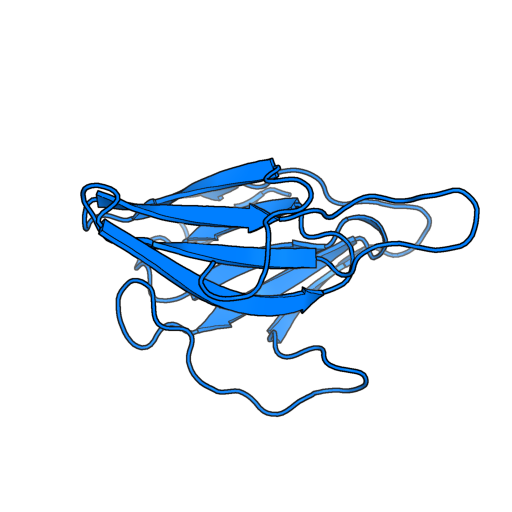 CA 1
ATOM 712 C C . PRO A 1 93 ? 5.831 -6.295 13.026 1.00 92.25 93 PRO A C 1
ATOM 714 O O . PRO A 1 93 ? 5.195 -7.263 13.446 1.00 92.25 93 PRO A O 1
ATOM 717 N N . ARG A 1 94 ? 6.728 -6.387 12.044 1.00 90.50 94 ARG A N 1
ATOM 718 C CA . ARG A 1 94 ? 7.152 -7.643 11.422 1.00 90.50 94 ARG A CA 1
ATOM 719 C C . ARG A 1 94 ? 8.661 -7.629 11.208 1.00 90.50 94 ARG A C 1
ATOM 721 O O . ARG A 1 94 ? 9.243 -6.579 10.909 1.00 90.50 94 ARG A O 1
ATOM 728 N N . ASP A 1 95 ? 9.269 -8.802 11.338 1.00 88.94 95 ASP A N 1
ATOM 729 C CA . ASP A 1 95 ? 10.678 -9.005 11.027 1.00 88.94 95 ASP A CA 1
ATOM 730 C C . ASP A 1 95 ? 10.969 -8.718 9.552 1.00 88.94 95 ASP A C 1
ATOM 732 O O . ASP A 1 95 ? 10.137 -8.942 8.666 1.00 88.94 95 ASP A O 1
ATOM 736 N N . VAL A 1 96 ? 12.175 -8.210 9.300 1.00 88.06 96 VAL A N 1
ATOM 737 C CA . VAL A 1 96 ? 12.670 -7.974 7.943 1.00 88.06 96 VAL A CA 1
ATOM 738 C C . VAL A 1 96 ? 12.889 -9.317 7.257 1.00 88.06 96 VAL A C 1
ATOM 740 O O . VAL A 1 96 ? 13.529 -10.206 7.812 1.00 88.06 96 VAL A O 1
ATOM 743 N N . ILE A 1 97 ? 12.386 -9.447 6.031 1.00 86.12 97 ILE A N 1
ATOM 744 C CA . ILE A 1 97 ? 12.530 -10.673 5.241 1.00 86.12 97 ILE A CA 1
ATOM 745 C C . ILE A 1 97 ? 13.910 -10.725 4.578 1.00 86.12 97 ILE A C 1
ATOM 747 O O . ILE A 1 97 ? 14.563 -11.766 4.597 1.00 86.12 97 ILE A O 1
ATOM 751 N N . TYR A 1 98 ? 14.358 -9.611 3.984 1.00 82.00 98 TYR A N 1
ATOM 752 C CA . TYR A 1 98 ? 15.652 -9.554 3.303 1.00 82.00 98 TYR A CA 1
ATOM 753 C C . TYR A 1 98 ? 16.376 -8.204 3.443 1.00 82.00 98 TYR A C 1
ATOM 755 O O . TYR A 1 98 ? 17.192 -8.043 4.347 1.00 82.00 98 TYR A O 1
ATOM 763 N N . ARG A 1 99 ? 16.115 -7.231 2.562 1.00 77.38 99 ARG A N 1
ATOM 764 C CA . ARG A 1 99 ? 16.846 -5.949 2.467 1.00 77.38 99 ARG A CA 1
ATOM 765 C C . ARG A 1 99 ? 16.019 -4.749 2.927 1.00 77.38 99 ARG A C 1
ATOM 767 O O . ARG A 1 99 ? 16.322 -3.617 2.570 1.00 77.38 99 ARG A O 1
ATOM 774 N N . GLY A 1 100 ? 15.020 -4.996 3.765 1.00 78.44 100 GLY A N 1
ATOM 775 C CA . GLY A 1 100 ? 14.135 -3.969 4.314 1.00 78.44 100 GLY A CA 1
ATOM 776 C C . GLY A 1 100 ? 12.657 -4.275 4.109 1.00 78.44 100 GLY A C 1
ATOM 777 O O . GLY A 1 100 ? 11.825 -3.637 4.745 1.00 78.44 100 GLY A O 1
ATOM 778 N N . GLU A 1 101 ? 12.320 -5.282 3.299 1.00 87.06 101 GLU A N 1
ATOM 779 C CA . GLU A 1 101 ? 10.942 -5.711 3.076 1.00 87.06 101 GLU A CA 1
ATOM 780 C C . GLU A 1 101 ? 10.336 -6.280 4.367 1.00 87.06 101 GLU A C 1
ATOM 782 O O . GLU A 1 101 ? 10.906 -7.174 5.001 1.00 87.06 101 GLU A O 1
ATOM 787 N N . ARG A 1 102 ? 9.164 -5.757 4.747 1.00 88.25 102 ARG A N 1
ATOM 788 C CA . ARG A 1 102 ? 8.444 -6.099 5.990 1.00 88.25 102 ARG A CA 1
ATOM 789 C C . ARG A 1 102 ? 7.022 -6.617 5.754 1.00 88.25 102 ARG A C 1
ATOM 791 O O . ARG A 1 102 ? 6.333 -6.947 6.711 1.00 88.25 102 ARG A O 1
ATOM 798 N N . GLY A 1 103 ? 6.559 -6.668 4.506 1.00 92.38 103 GLY A N 1
ATOM 799 C CA . GLY A 1 103 ? 5.210 -7.125 4.160 1.00 92.38 103 GLY A CA 1
ATOM 800 C C . GLY A 1 103 ? 5.140 -8.633 3.961 1.00 92.38 103 GLY A C 1
ATOM 801 O O . GLY A 1 103 ? 6.124 -9.271 3.591 1.00 92.38 103 GLY A O 1
ATOM 802 N N . LYS A 1 104 ? 3.961 -9.226 4.147 1.00 95.19 104 LYS A N 1
ATOM 803 C CA . LYS A 1 104 ? 3.692 -10.585 3.668 1.00 95.19 104 LYS A CA 1
ATOM 804 C C . LYS A 1 104 ? 3.468 -10.525 2.149 1.00 95.19 104 LYS A C 1
ATOM 806 O O . LYS A 1 104 ? 2.536 -9.840 1.731 1.00 95.19 104 LYS A O 1
ATOM 811 N N . PRO A 1 105 ? 4.254 -11.226 1.315 1.00 94.12 105 PRO A N 1
ATOM 812 C CA . PRO A 1 105 ? 3.965 -11.298 -0.113 1.00 94.12 105 PRO A CA 1
ATOM 813 C C . PRO A 1 105 ? 2.674 -12.100 -0.335 1.00 94.12 105 PRO A C 1
ATOM 815 O O . PRO A 1 105 ? 2.522 -13.198 0.205 1.00 94.12 105 PRO A O 1
ATOM 818 N N . ILE A 1 106 ? 1.742 -11.541 -1.105 1.00 96.06 106 ILE A N 1
ATOM 819 C CA . ILE A 1 106 ? 0.462 -12.174 -1.461 1.00 96.06 106 ILE A CA 1
ATOM 820 C C . ILE A 1 106 ? 0.524 -12.756 -2.867 1.00 96.06 106 ILE A C 1
ATOM 822 O O . ILE A 1 106 ? 0.150 -13.906 -3.081 1.00 96.06 106 ILE A O 1
ATOM 826 N N . ALA A 1 107 ? 1.030 -11.969 -3.812 1.00 96.25 107 ALA A N 1
ATOM 827 C CA . ALA A 1 107 ? 1.170 -12.359 -5.203 1.00 96.25 107 ALA A CA 1
ATOM 828 C C . ALA A 1 107 ? 2.436 -11.744 -5.801 1.00 96.25 107 ALA A C 1
ATOM 830 O O . ALA A 1 107 ? 2.912 -10.701 -5.347 1.00 96.25 107 ALA A O 1
ATOM 831 N N . GLY A 1 108 ? 2.964 -12.406 -6.825 1.00 94.69 108 GLY A N 1
ATOM 832 C CA . GLY A 1 108 ? 4.056 -11.922 -7.654 1.00 94.69 108 GLY A CA 1
ATOM 833 C C . GLY A 1 108 ? 3.877 -12.451 -9.070 1.00 94.69 108 GLY A C 1
ATOM 834 O O . GLY A 1 108 ? 3.725 -13.663 -9.239 1.00 94.69 108 GLY A O 1
ATOM 835 N N . LEU A 1 109 ? 3.877 -11.576 -10.075 1.00 94.69 109 LEU A N 1
ATOM 836 C CA . LEU A 1 109 ? 3.839 -12.009 -11.473 1.00 94.69 109 LEU A CA 1
ATOM 837 C C . LEU A 1 109 ? 5.252 -12.170 -12.033 1.00 94.69 109 LEU A C 1
ATOM 839 O O . LEU A 1 109 ? 6.145 -11.366 -11.776 1.00 94.69 109 LEU A O 1
ATOM 843 N N . GLY A 1 110 ? 5.454 -13.239 -12.802 1.00 92.12 110 GLY A N 1
ATOM 844 C CA . GLY A 1 110 ? 6.691 -13.455 -13.546 1.00 92.12 110 GLY A CA 1
ATOM 845 C C . GLY A 1 110 ? 6.744 -12.633 -14.838 1.00 92.12 110 GLY A C 1
ATOM 846 O O . GLY A 1 110 ? 5.726 -12.175 -15.352 1.00 92.12 110 GLY A O 1
ATOM 847 N N . GLY A 1 111 ? 7.944 -12.511 -15.408 1.00 93.38 111 GLY A N 1
ATOM 848 C CA . GLY A 1 111 ? 8.169 -11.767 -16.649 1.00 93.38 111 GLY A CA 1
ATOM 849 C C . GLY A 1 111 ? 8.250 -10.253 -16.438 1.00 93.38 111 GLY A C 1
ATOM 850 O O . GLY A 1 111 ? 8.443 -9.777 -15.323 1.00 93.38 111 GLY A O 1
ATOM 851 N N . TYR A 1 112 ? 8.148 -9.492 -17.530 1.00 93.00 112 TYR A N 1
ATOM 852 C CA . TYR A 1 112 ? 8.165 -8.029 -17.482 1.00 93.00 112 TYR A CA 1
ATOM 853 C C . TYR A 1 112 ? 6.747 -7.495 -17.274 1.00 93.00 112 TYR A C 1
ATOM 855 O O . TYR A 1 112 ? 6.074 -7.096 -18.222 1.00 93.00 112 TYR A O 1
ATOM 863 N N . GLN A 1 113 ? 6.292 -7.570 -16.026 1.00 95.56 113 GLN A N 1
ATOM 864 C CA . GLN A 1 113 ? 4.996 -7.074 -15.575 1.00 95.56 113 GLN A CA 1
ATOM 865 C C . GLN A 1 113 ? 5.201 -5.980 -14.534 1.00 95.56 113 GLN A C 1
ATOM 867 O O . GLN A 1 113 ? 6.250 -5.906 -13.892 1.00 95.56 113 GLN A O 1
ATOM 872 N N . MET A 1 114 ? 4.189 -5.136 -14.370 1.00 96.81 114 MET A N 1
ATOM 873 C CA . MET A 1 114 ? 4.146 -4.125 -13.323 1.00 96.81 114 MET A CA 1
ATOM 874 C C . MET A 1 114 ? 2.753 -4.091 -12.718 1.00 96.81 114 MET A C 1
ATOM 876 O O . MET A 1 114 ? 1.776 -4.375 -13.407 1.00 96.81 114 MET A O 1
ATOM 880 N N . PHE A 1 115 ? 2.681 -3.719 -11.447 1.00 97.75 115 PHE A N 1
ATOM 881 C CA . PHE A 1 115 ? 1.422 -3.369 -10.800 1.00 97.75 115 PHE A CA 1
ATOM 882 C C . PHE A 1 115 ? 1.311 -1.855 -10.649 1.00 97.75 115 PHE A C 1
ATOM 884 O O . PHE A 1 115 ? 2.305 -1.173 -10.386 1.00 97.75 115 PHE A O 1
ATOM 891 N N . ASP A 1 116 ? 0.106 -1.335 -10.834 1.00 97.38 116 ASP A N 1
ATOM 892 C CA . ASP A 1 116 ? -0.195 0.088 -10.698 1.00 97.38 116 ASP A CA 1
ATOM 893 C C . ASP A 1 116 ? -1.158 0.274 -9.517 1.00 97.38 116 ASP A C 1
ATOM 895 O O . ASP A 1 116 ? -0.817 -0.133 -8.402 1.00 97.38 116 ASP A O 1
ATOM 899 N N . SER A 1 117 ? -2.351 0.820 -9.753 1.00 97.88 117 SER A N 1
ATOM 900 C CA . SER A 1 117 ? -3.441 0.882 -8.778 1.00 97.88 117 SER A CA 1
ATOM 901 C C . SER A 1 117 ? -4.017 -0.490 -8.424 1.00 97.88 117 SER A C 1
ATOM 903 O O . SER A 1 117 ? -3.821 -1.480 -9.127 1.00 97.88 117 SER A O 1
ATOM 905 N N . LEU A 1 118 ? -4.778 -0.531 -7.328 1.00 98.38 118 LEU A N 1
ATOM 906 C CA . LEU A 1 118 ? -5.557 -1.699 -6.932 1.00 98.38 118 LEU A CA 1
ATOM 907 C C . LEU A 1 118 ? -6.917 -1.299 -6.356 1.00 98.38 118 LEU A C 1
ATOM 909 O O . LEU A 1 118 ? -7.104 -0.177 -5.895 1.00 98.38 118 LEU A O 1
ATOM 913 N N . ALA A 1 119 ? -7.853 -2.243 -6.336 1.00 98.25 119 ALA A N 1
ATOM 914 C CA . ALA A 1 119 ? -9.111 -2.132 -5.604 1.00 98.25 119 ALA A CA 1
ATOM 915 C C . ALA A 1 119 ? -9.414 -3.443 -4.870 1.00 98.25 119 ALA A C 1
ATOM 917 O O . ALA A 1 119 ? -8.963 -4.514 -5.277 1.00 98.25 119 ALA A O 1
ATOM 918 N N . VAL A 1 120 ? -10.185 -3.364 -3.785 1.00 98.62 120 VAL A N 1
ATOM 919 C CA . VAL A 1 120 ? -10.574 -4.535 -2.989 1.00 98.62 120 VAL A CA 1
ATOM 920 C C . VAL A 1 120 ? 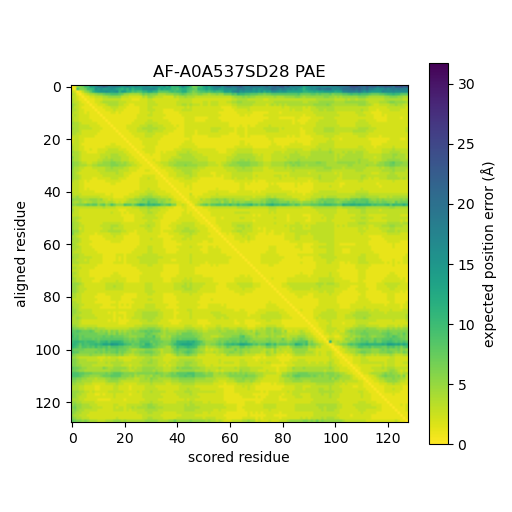-12.079 -4.745 -3.103 1.00 98.62 120 VAL A C 1
ATOM 922 O O . VAL A 1 120 ? -12.870 -3.845 -2.821 1.00 98.62 120 VAL A O 1
ATOM 925 N N . GLU A 1 121 ? -12.481 -5.936 -3.535 1.00 98.44 121 GLU A N 1
ATOM 926 C CA . GLU A 1 121 ? -13.886 -6.332 -3.611 1.00 98.44 121 GLU A CA 1
ATOM 927 C C . GLU A 1 121 ? -14.455 -6.607 -2.211 1.00 98.44 121 GLU A C 1
ATOM 929 O O . GLU A 1 121 ? -13.738 -6.986 -1.285 1.00 98.44 121 GLU A O 1
ATOM 934 N N . ALA A 1 122 ? -15.781 -6.523 -2.058 1.00 97.25 122 ALA A N 1
ATOM 935 C CA . ALA A 1 122 ? -16.454 -6.801 -0.784 1.00 97.25 122 ALA A CA 1
ATOM 936 C C . ALA A 1 122 ? -16.203 -8.226 -0.244 1.00 97.25 122 ALA A C 1
ATOM 938 O O . ALA A 1 122 ? -16.278 -8.455 0.960 1.00 97.25 122 ALA A O 1
ATOM 939 N N . CYS A 1 123 ? -15.896 -9.185 -1.123 1.00 97.75 123 CYS A N 1
ATOM 940 C CA . CYS A 1 123 ? -15.534 -10.556 -0.756 1.00 97.75 123 CYS A CA 1
ATOM 941 C C . CYS A 1 123 ? -14.059 -10.719 -0.334 1.00 97.75 123 CYS A C 1
ATOM 943 O O . CYS A 1 123 ? -13.666 -11.817 0.055 1.00 97.75 123 CYS A O 1
ATOM 945 N N . GLY A 1 124 ? -13.251 -9.655 -0.398 1.00 97.62 124 GLY A N 1
ATOM 946 C CA . GLY A 1 124 ? -11.839 -9.650 -0.010 1.00 97.62 124 GLY A CA 1
ATOM 947 C C . GLY A 1 124 ? -10.853 -9.969 -1.135 1.00 97.62 124 GLY A C 1
ATOM 948 O O . GLY A 1 124 ? -9.652 -10.022 -0.877 1.00 97.62 124 GLY A O 1
ATOM 949 N N . ASN A 1 125 ? -11.317 -10.159 -2.372 1.00 98.25 125 ASN A N 1
ATOM 950 C CA . ASN A 1 125 ? -10.415 -10.250 -3.518 1.00 98.25 125 ASN A CA 1
ATOM 951 C C . ASN A 1 125 ? -9.729 -8.904 -3.758 1.00 98.25 125 ASN A C 1
ATOM 953 O O . ASN A 1 125 ? -10.366 -7.854 -3.674 1.00 98.25 125 ASN A O 1
ATOM 957 N N . VAL A 1 126 ? -8.448 -8.949 -4.114 1.00 98.19 126 VAL A N 1
ATOM 958 C CA . VAL A 1 126 ? -7.693 -7.767 -4.532 1.00 98.19 126 VAL A CA 1
ATOM 959 C C . VAL A 1 126 ? -7.544 -7.803 -6.049 1.00 98.19 126 VAL A C 1
ATOM 961 O O . VAL A 1 126 ? -6.974 -8.748 -6.595 1.00 98.19 126 VAL A O 1
ATOM 964 N N . CYS A 1 127 ? -8.063 -6.779 -6.716 1.00 97.75 127 CYS A N 1
ATOM 965 C CA . CYS A 1 127 ? -7.903 -6.553 -8.145 1.00 97.75 127 CYS A CA 1
ATOM 966 C C . CYS A 1 127 ? -6.711 -5.621 -8.353 1.00 97.75 127 CYS A C 1
ATOM 968 O O . CYS A 1 127 ? -6.741 -4.487 -7.876 1.00 97.75 127 CYS A O 1
ATOM 970 N N . VAL A 1 128 ? -5.685 -6.120 -9.041 1.00 93.44 128 VAL A N 1
ATOM 971 C CA . VAL A 1 128 ? -4.446 -5.409 -9.387 1.00 93.44 128 VAL A CA 1
ATOM 972 C C . VAL A 1 128 ? -4.178 -5.592 -10.872 1.00 93.44 128 VAL A C 1
ATOM 974 O O . VAL A 1 128 ? -4.428 -6.723 -11.354 1.00 93.44 128 VAL A O 1
#